Protein AF-A0A816J9H0-F1 (afdb_monomer_lite)

pLDDT: mean 76.15, std 11.32, range [44.34, 88.31]

Secondary structure (DSSP, 8-state):
----TTSPPPP-PPPGGGG--THHHHS-HHHHHHHHHHHHT--SSSS-HHHHHHHHTHHHHGGGT-------S--PPPP---

Sequence (82 aa):
MLEKPDGGKFGNYYSLRALNDSRIDKLPYSIRILLESAIRNCHEFQVKSKDVEKILDWENTSPKQVEIPFKPARVLLRVYTG

Radius of gyration: 16.07 Å; chains: 1; bounding box: 26×48×41 Å

Structure (mmCIF, N/CA/C/O backbone):
data_AF-A0A816J9H0-F1
#
_entry.id   AF-A0A816J9H0-F1
#
loop_
_atom_site.group_PDB
_atom_site.id
_atom_site.type_symbol
_atom_site.label_atom_id
_atom_site.label_alt_id
_atom_site.label_comp_id
_atom_site.label_asym_id
_atom_site.label_entity_id
_atom_site.label_seq_id
_atom_site.pdbx_PDB_ins_code
_atom_site.Cartn_x
_atom_site.Cartn_y
_atom_site.Cartn_z
_atom_site.occupancy
_atom_site.B_iso_or_equiv
_atom_site.auth_seq_id
_atom_site.auth_comp_id
_atom_site.auth_asym_id
_atom_site.auth_atom_id
_atom_site.pdbx_PDB_model_num
ATOM 1 N N . MET A 1 1 ? 5.143 -20.851 -12.944 1.00 44.34 1 MET A N 1
ATOM 2 C CA . MET A 1 1 ? 5.416 -19.863 -14.008 1.00 44.34 1 MET A CA 1
ATOM 3 C C . MET A 1 1 ? 4.397 -20.121 -15.100 1.00 44.34 1 MET A C 1
ATOM 5 O O . MET A 1 1 ? 4.228 -21.275 -15.456 1.00 44.34 1 MET A O 1
ATOM 9 N N . LEU A 1 2 ? 3.638 -19.111 -15.518 1.00 47.78 2 LEU A N 1
ATOM 10 C CA . LEU A 1 2 ? 2.735 -19.234 -16.669 1.00 47.78 2 LEU A CA 1
ATOM 11 C C . LEU A 1 2 ? 3.549 -18.852 -17.915 1.00 47.78 2 LEU A C 1
ATOM 13 O O . LEU A 1 2 ? 4.432 -18.010 -17.784 1.00 47.78 2 LEU A O 1
ATOM 17 N N . GLU A 1 3 ? 3.297 -19.465 -19.074 1.00 45.66 3 GLU A N 1
ATOM 18 C CA . GLU A 1 3 ? 3.949 -19.164 -20.368 1.00 45.66 3 GLU A CA 1
ATOM 19 C C . GLU A 1 3 ? 2.911 -18.696 -21.403 1.00 45.66 3 GLU A C 1
ATOM 21 O O . GLU A 1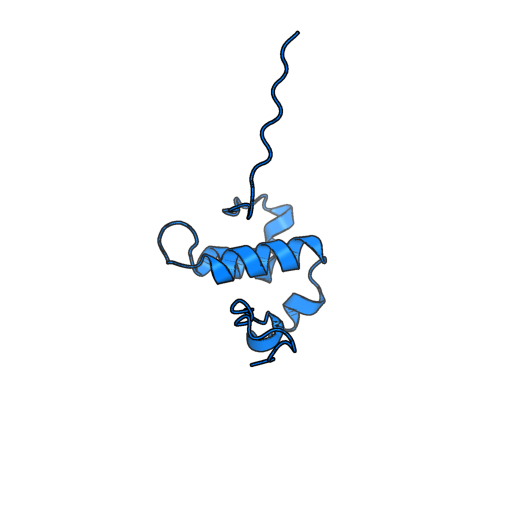 3 ? 1.803 -19.233 -21.460 1.00 45.66 3 GLU A O 1
ATOM 26 N N . LYS A 1 4 ? 3.188 -17.568 -22.084 1.00 54.25 4 LYS A N 1
ATOM 27 C CA . LYS A 1 4 ? 2.268 -16.959 -23.061 1.00 54.25 4 LYS A CA 1
ATOM 28 C C . LYS A 1 4 ? 2.465 -17.655 -24.405 1.00 54.25 4 LYS A C 1
ATOM 30 O O . LYS A 1 4 ? 3.594 -18.019 -24.717 1.00 54.25 4 LYS A O 1
ATOM 35 N N . PRO A 1 5 ? 1.432 -17.705 -25.260 1.00 61.41 5 PRO A N 1
ATOM 36 C CA . PRO A 1 5 ? 1.562 -18.234 -26.619 1.00 61.41 5 PRO A CA 1
ATOM 37 C C . PRO A 1 5 ? 2.457 -17.395 -27.560 1.00 61.41 5 PRO A C 1
ATOM 39 O O . PRO A 1 5 ? 2.675 -17.808 -28.688 1.00 61.41 5 PRO A O 1
ATOM 42 N N . ASP A 1 6 ? 2.988 -16.246 -27.118 1.00 58.44 6 ASP A N 1
ATOM 43 C CA . ASP A 1 6 ? 3.726 -15.271 -27.948 1.00 58.44 6 ASP A CA 1
ATOM 44 C C . ASP A 1 6 ? 5.233 -15.162 -27.601 1.00 58.44 6 ASP A C 1
ATOM 46 O O . ASP A 1 6 ? 5.895 -14.187 -27.932 1.00 58.44 6 ASP A O 1
ATOM 50 N N . GLY A 1 7 ? 5.809 -16.117 -26.858 1.00 56.47 7 GLY A N 1
ATOM 51 C CA . GLY A 1 7 ? 7.260 -16.148 -26.574 1.00 56.47 7 GLY A CA 1
ATOM 52 C C . GLY A 1 7 ? 7.802 -15.027 -25.665 1.00 56.47 7 GLY A C 1
ATOM 53 O O . GLY A 1 7 ? 8.975 -15.037 -25.289 1.00 56.47 7 GLY A O 1
ATOM 54 N N . GLY A 1 8 ? 6.966 -14.074 -25.247 1.00 57.28 8 GLY A N 1
ATOM 55 C CA . GLY A 1 8 ? 7.311 -13.071 -24.243 1.00 57.28 8 GLY A CA 1
ATOM 56 C C . GLY A 1 8 ? 7.309 -13.654 -22.826 1.00 57.28 8 GLY A C 1
ATOM 57 O O . GLY A 1 8 ? 6.293 -14.185 -22.370 1.00 57.28 8 GLY A O 1
ATOM 58 N N . LYS A 1 9 ? 8.424 -13.508 -22.092 1.00 57.41 9 LYS A N 1
ATOM 59 C CA . LYS A 1 9 ? 8.493 -13.847 -20.660 1.00 57.41 9 LYS A CA 1
ATOM 60 C C . LYS A 1 9 ? 7.398 -13.088 -19.906 1.00 57.41 9 LYS A C 1
ATOM 62 O O . LYS A 1 9 ? 7.331 -11.860 -19.976 1.00 57.41 9 LYS A O 1
ATOM 67 N N . PHE A 1 10 ? 6.545 -13.800 -19.170 1.00 58.53 10 PHE A N 1
ATOM 68 C CA . PHE A 1 10 ? 5.634 -13.149 -18.234 1.00 58.53 10 PHE A CA 1
ATOM 69 C C . PHE A 1 10 ? 6.451 -12.349 -17.214 1.00 58.53 10 PHE A C 1
ATOM 71 O O . PHE A 1 10 ? 7.443 -12.843 -16.681 1.00 58.53 10 PHE A O 1
ATOM 78 N N . GLY A 1 11 ? 6.038 -11.107 -16.946 1.00 57.75 11 GLY A N 1
ATOM 79 C CA . GLY A 1 11 ? 6.588 -10.349 -15.826 1.00 57.75 11 GLY A CA 1
ATOM 80 C C . GLY A 1 11 ? 6.412 -11.145 -14.532 1.00 57.75 11 GLY A C 1
ATOM 81 O O . GLY A 1 11 ? 5.396 -11.818 -14.355 1.00 57.75 11 GLY A O 1
ATOM 82 N N . ASN A 1 12 ? 7.400 -11.087 -13.639 1.00 60.59 12 ASN A N 1
ATOM 83 C CA . ASN A 1 12 ? 7.296 -11.729 -12.332 1.00 60.59 12 ASN A CA 1
ATOM 84 C C . ASN A 1 12 ? 6.107 -11.125 -11.572 1.00 60.59 12 ASN A C 1
ATOM 86 O O . ASN A 1 12 ? 6.103 -9.934 -11.256 1.00 60.59 12 ASN A O 1
ATOM 90 N N . TYR A 1 13 ? 5.090 -11.947 -11.317 1.00 60.50 13 TYR A N 1
ATOM 91 C CA . TYR A 1 13 ? 3.963 -11.601 -10.462 1.00 60.50 13 TYR A CA 1
ATOM 92 C C . TYR A 1 13 ? 4.245 -12.136 -9.060 1.00 60.50 13 TYR A C 1
ATOM 94 O O . TYR A 1 13 ? 4.453 -13.337 -8.880 1.00 60.50 13 TYR A O 1
ATOM 102 N N . TYR A 1 14 ? 4.262 -11.244 -8.074 1.00 65.19 14 TYR A N 1
ATOM 103 C CA . TYR A 1 14 ? 4.291 -11.636 -6.671 1.00 65.19 14 TYR A CA 1
ATOM 104 C C . TYR A 1 14 ? 2.856 -11.974 -6.285 1.00 65.19 14 TYR A C 1
ATOM 106 O O . TYR A 1 14 ? 1.986 -11.130 -6.388 1.00 65.19 14 TYR A O 1
ATOM 114 N N . SER A 1 15 ? 2.571 -13.224 -5.922 1.00 64.94 15 SER A N 1
ATOM 115 C CA . SER A 1 15 ? 1.229 -13.572 -5.451 1.00 64.94 15 SER A CA 1
ATOM 116 C C . SER A 1 15 ? 1.076 -13.175 -3.991 1.00 64.94 15 SER A C 1
ATOM 118 O O . SER A 1 15 ? 1.707 -13.798 -3.142 1.00 64.94 15 SER A O 1
ATOM 120 N N . LEU A 1 16 ? 0.150 -12.263 -3.674 1.00 65.94 16 LEU A N 1
ATOM 121 C CA . LEU A 1 16 ? -0.276 -12.019 -2.282 1.00 65.94 16 LEU A CA 1
ATOM 122 C C . LEU A 1 16 ? -0.686 -13.300 -1.548 1.00 65.94 16 LEU A C 1
ATOM 124 O O . LEU A 1 16 ? -0.481 -13.427 -0.347 1.00 65.94 16 LEU A O 1
ATOM 128 N N . ARG A 1 17 ? -1.238 -14.277 -2.277 1.00 63.41 17 ARG A N 1
ATOM 129 C CA . ARG A 1 17 ? -1.607 -15.589 -1.727 1.00 63.41 17 ARG A CA 1
ATOM 130 C C . ARG A 1 17 ? -0.410 -16.369 -1.181 1.00 63.41 17 ARG A C 1
ATOM 132 O O . ARG A 1 17 ? -0.602 -17.201 -0.306 1.00 63.41 17 ARG A O 1
ATOM 139 N N . ALA A 1 18 ? 0.809 -16.095 -1.653 1.00 65.44 18 ALA A N 1
ATOM 140 C CA . ALA A 1 18 ? 2.018 -16.714 -1.115 1.00 65.44 18 ALA A CA 1
ATOM 141 C C . ALA A 1 18 ? 2.333 -16.240 0.314 1.00 65.44 18 ALA A C 1
ATOM 143 O O . ALA A 1 18 ? 3.023 -16.947 1.039 1.00 65.44 18 ALA A O 1
ATOM 144 N N . LEU A 1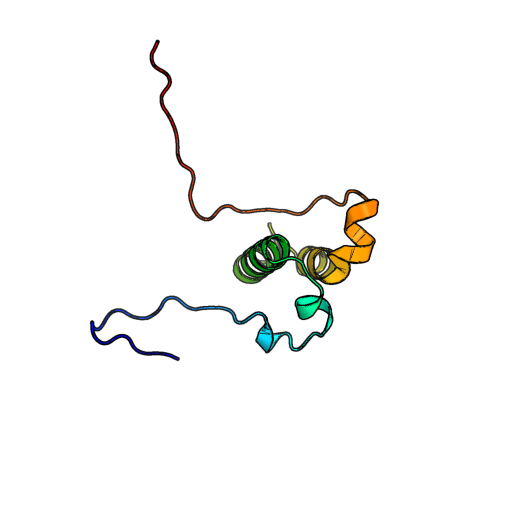 19 ? 1.797 -15.085 0.734 1.00 69.31 19 LEU A N 1
ATOM 145 C CA . LEU A 1 19 ? 1.902 -14.609 2.115 1.00 69.31 19 LEU A CA 1
ATOM 146 C C . LEU A 1 19 ? 1.019 -15.430 3.077 1.00 69.31 19 LEU A C 1
ATOM 148 O O . LEU A 1 19 ? 1.234 -15.387 4.280 1.00 69.31 19 LEU A O 1
ATOM 152 N N . ASN A 1 20 ? 0.050 -16.186 2.539 1.00 69.75 20 ASN A N 1
ATOM 153 C CA . ASN A 1 20 ? -0.834 -17.111 3.255 1.00 69.75 20 ASN A CA 1
ATOM 154 C C . ASN A 1 20 ? -1.513 -16.512 4.505 1.00 69.75 20 ASN A C 1
ATOM 156 O O . ASN A 1 20 ? -1.723 -17.201 5.501 1.00 69.75 20 ASN A O 1
ATOM 160 N N . ASP A 1 21 ? -1.846 -15.220 4.449 1.00 77.38 21 ASP A N 1
ATOM 161 C CA . ASP A 1 21 ? -2.415 -14.470 5.566 1.00 77.38 21 ASP A CA 1
ATOM 162 C C . ASP A 1 21 ? -3.900 -14.160 5.320 1.00 77.38 21 ASP A C 1
ATOM 164 O O . ASP A 1 21 ? -4.273 -13.538 4.320 1.00 77.38 21 ASP A O 1
ATOM 168 N N . SER A 1 22 ? -4.761 -14.581 6.249 1.00 79.94 22 SER A N 1
ATOM 169 C CA . SER A 1 22 ? -6.216 -14.394 6.161 1.00 79.94 22 SER A CA 1
ATOM 170 C C . SER A 1 22 ? -6.646 -12.925 6.198 1.00 79.94 22 SER A C 1
ATOM 172 O O . SER A 1 22 ? -7.762 -12.607 5.782 1.00 79.94 22 SER A O 1
ATOM 174 N N . ARG A 1 23 ? -5.787 -12.007 6.668 1.00 82.56 23 ARG A N 1
ATOM 175 C CA . ARG A 1 23 ? -6.079 -10.564 6.674 1.00 82.56 23 ARG A CA 1
ATOM 176 C C . ARG A 1 23 ? -6.205 -10.014 5.257 1.00 82.56 23 ARG A C 1
ATOM 178 O O . ARG A 1 23 ? -7.029 -9.137 5.027 1.00 82.56 23 ARG A O 1
ATOM 185 N N . ILE A 1 24 ? -5.479 -10.583 4.291 1.00 82.88 24 ILE A N 1
ATOM 186 C CA . ILE A 1 24 ? -5.496 -10.144 2.886 1.00 82.88 24 ILE A CA 1
ATOM 187 C C . ILE A 1 24 ? -6.894 -10.265 2.278 1.00 82.88 24 ILE A C 1
ATOM 189 O O . ILE A 1 24 ? -7.296 -9.418 1.478 1.00 82.88 24 ILE A O 1
ATOM 193 N N . ASP A 1 25 ? -7.652 -11.292 2.669 1.00 81.50 25 ASP A N 1
AT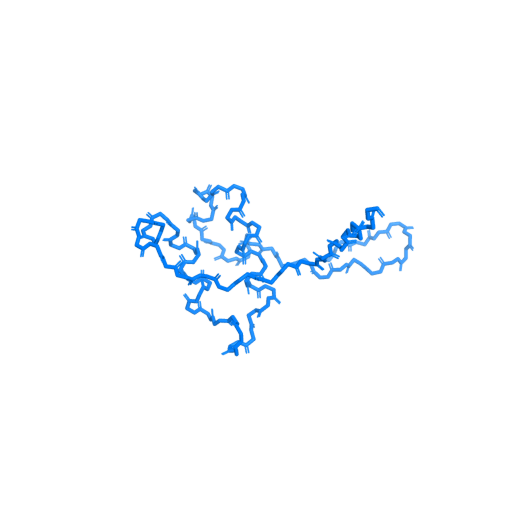OM 194 C CA . ASP A 1 25 ? -9.006 -11.488 2.158 1.00 81.50 25 ASP A CA 1
ATOM 195 C C . ASP A 1 25 ? -9.984 -10.420 2.678 1.00 81.50 25 ASP A C 1
ATOM 197 O O . ASP A 1 25 ? -10.883 -9.989 1.958 1.00 81.50 25 ASP A O 1
ATOM 201 N N . LYS A 1 26 ? -9.733 -9.882 3.874 1.00 84.44 26 LYS A N 1
ATOM 202 C CA . LYS A 1 26 ? -10.517 -8.780 4.450 1.00 84.44 26 LYS A CA 1
ATOM 203 C C . LYS A 1 26 ? -10.174 -7.413 3.853 1.00 84.44 26 LYS A C 1
ATOM 205 O O . LYS A 1 26 ? -10.957 -6.475 3.979 1.00 84.44 26 LYS A O 1
ATOM 210 N N . LEU A 1 27 ? -9.022 -7.281 3.191 1.00 85.06 27 LEU A N 1
ATOM 211 C CA . LEU A 1 27 ? -8.587 -6.003 2.631 1.00 85.06 27 LEU A CA 1
ATOM 212 C C . LEU A 1 27 ? -9.425 -5.601 1.404 1.00 85.06 27 LEU A C 1
ATOM 214 O O . LEU A 1 27 ? -9.613 -6.426 0.498 1.00 85.06 27 LEU A O 1
ATOM 218 N N . PRO A 1 28 ? -9.829 -4.318 1.293 1.00 88.31 28 PRO A N 1
ATOM 219 C CA . PRO A 1 28 ? -10.424 -3.776 0.077 1.00 88.31 28 PRO A CA 1
ATOM 220 C C . PRO A 1 28 ? -9.490 -3.936 -1.124 1.00 88.31 28 PRO A C 1
ATOM 222 O O . PRO A 1 28 ? -8.267 -3.846 -0.994 1.00 88.31 28 PRO A O 1
ATOM 225 N N . TYR A 1 29 ? -10.060 -4.087 -2.321 1.00 84.56 29 TYR A N 1
ATOM 226 C CA . TYR A 1 29 ? -9.287 -4.331 -3.544 1.00 84.56 29 TYR A CA 1
ATOM 227 C C . TYR A 1 29 ? -8.199 -3.270 -3.793 1.00 84.56 29 TYR A C 1
ATOM 229 O O . TYR A 1 29 ? -7.066 -3.609 -4.131 1.00 84.56 29 TYR A O 1
ATOM 237 N N . SER A 1 30 ? -8.499 -1.993 -3.535 1.00 86.25 30 SER A N 1
ATOM 238 C CA . SER A 1 30 ? -7.526 -0.898 -3.643 1.00 86.25 30 SER A CA 1
ATOM 239 C C . SER A 1 30 ? -6.320 -1.080 -2.713 1.00 86.25 30 SER A C 1
ATOM 241 O O . SER A 1 30 ? -5.190 -0.833 -3.127 1.00 86.25 30 SER A O 1
ATOM 243 N N . ILE A 1 31 ? -6.529 -1.568 -1.485 1.00 87.69 31 ILE A N 1
ATOM 244 C CA . ILE A 1 31 ? -5.451 -1.806 -0.512 1.00 87.69 31 ILE A CA 1
ATOM 245 C C . ILE A 1 31 ? -4.614 -3.022 -0.908 1.00 87.69 31 ILE A C 1
ATOM 247 O O . ILE A 1 31 ? -3.397 -2.996 -0.756 1.00 87.69 31 ILE A O 1
ATOM 251 N N . ARG A 1 32 ? -5.224 -4.053 -1.507 1.00 86.38 32 ARG A N 1
ATOM 252 C CA . ARG A 1 32 ? -4.478 -5.196 -2.063 1.00 86.38 32 ARG A CA 1
ATOM 253 C C . ARG A 1 32 ? -3.482 -4.746 -3.139 1.00 86.38 32 ARG A C 1
ATOM 255 O O . ARG A 1 32 ? -2.349 -5.213 -3.152 1.00 86.38 32 ARG A O 1
ATOM 262 N N . ILE A 1 33 ? -3.863 -3.792 -3.993 1.00 85.00 33 ILE A N 1
ATOM 263 C CA . ILE A 1 33 ? -2.955 -3.214 -5.001 1.00 85.00 33 ILE A CA 1
ATOM 264 C C . ILE A 1 33 ? -1.804 -2.443 -4.332 1.00 85.00 33 ILE A C 1
ATOM 266 O O . ILE A 1 33 ? -0.657 -2.537 -4.778 1.00 85.00 33 ILE A O 1
ATOM 270 N N . LEU A 1 34 ? -2.087 -1.693 -3.261 1.00 85.56 34 LEU A N 1
ATOM 271 C CA . LEU A 1 34 ? -1.049 -1.006 -2.482 1.00 85.56 34 LEU A CA 1
ATOM 272 C C . LEU A 1 34 ? -0.083 -2.005 -1.837 1.00 85.56 34 LEU A C 1
ATOM 274 O O . LEU A 1 34 ? 1.128 -1.818 -1.942 1.00 85.56 34 LEU A O 1
ATOM 278 N N . LEU A 1 35 ? -0.611 -3.076 -1.239 1.00 86.62 35 LEU A N 1
ATOM 279 C CA . LEU A 1 35 ? 0.162 -4.144 -0.609 1.00 86.62 35 LEU A CA 1
ATOM 280 C C . LEU A 1 35 ? 1.097 -4.820 -1.617 1.00 86.62 35 LEU A C 1
ATOM 282 O O . LEU A 1 35 ? 2.292 -4.934 -1.362 1.00 86.62 35 LEU A O 1
ATOM 286 N N . GLU A 1 36 ? 0.589 -5.175 -2.798 1.00 85.31 36 GLU A N 1
ATOM 287 C CA . GLU A 1 36 ? 1.402 -5.717 -3.896 1.00 85.31 36 GLU A CA 1
ATOM 288 C C . GLU A 1 36 ? 2.508 -4.757 -4.323 1.00 85.31 36 GLU A C 1
ATOM 290 O O . GLU A 1 36 ? 3.651 -5.160 -4.548 1.00 85.31 36 GLU A O 1
ATOM 295 N N . SER A 1 37 ? 2.182 -3.467 -4.450 1.00 84.31 37 SER A N 1
ATOM 296 C CA . SER A 1 37 ? 3.172 -2.460 -4.822 1.00 84.31 37 SER A CA 1
ATOM 297 C C . SER A 1 37 ? 4.249 -2.317 -3.748 1.00 84.31 37 SER A C 1
ATOM 299 O O . SER A 1 37 ? 5.428 -2.212 -4.089 1.00 84.31 37 SER A O 1
ATOM 301 N N . ALA A 1 38 ? 3.869 -2.363 -2.470 1.00 84.38 38 ALA A N 1
ATOM 302 C CA . ALA A 1 38 ? 4.794 -2.300 -1.348 1.00 84.38 38 ALA A CA 1
ATOM 303 C C . ALA A 1 38 ? 5.710 -3.530 -1.302 1.00 84.38 38 ALA A C 1
ATOM 305 O O . ALA A 1 38 ? 6.924 -3.364 -1.249 1.00 84.38 38 ALA A O 1
ATOM 306 N N . ILE A 1 39 ? 5.163 -4.744 -1.427 1.00 83.31 39 ILE A N 1
ATOM 307 C CA . ILE A 1 39 ? 5.941 -5.995 -1.460 1.00 83.31 39 ILE A CA 1
ATOM 308 C C . ILE A 1 39 ? 6.916 -5.993 -2.642 1.00 83.31 39 ILE A C 1
ATOM 310 O O . ILE A 1 39 ? 8.107 -6.243 -2.466 1.00 83.31 39 ILE A O 1
ATOM 314 N N . ARG A 1 40 ? 6.448 -5.624 -3.840 1.00 82.31 40 ARG A N 1
ATOM 315 C CA . ARG A 1 40 ? 7.284 -5.555 -5.051 1.00 82.31 40 ARG A CA 1
ATOM 316 C C . ARG A 1 40 ? 8.411 -4.523 -4.950 1.00 82.31 40 ARG A C 1
ATOM 318 O O . ARG A 1 40 ? 9.420 -4.654 -5.636 1.00 82.31 40 ARG A O 1
ATOM 325 N N . ASN A 1 41 ? 8.230 -3.477 -4.146 1.00 79.88 41 ASN A N 1
ATOM 326 C CA . ASN A 1 41 ? 9.224 -2.426 -3.940 1.00 79.88 41 ASN A CA 1
ATOM 327 C C . ASN A 1 41 ? 9.902 -2.502 -2.561 1.00 79.88 41 ASN A C 1
ATOM 329 O O . ASN A 1 41 ? 10.613 -1.558 -2.204 1.00 79.88 41 ASN A O 1
ATOM 333 N N . CYS A 1 42 ? 9.736 -3.598 -1.815 1.00 79.00 42 CYS A N 1
ATOM 334 C CA . CYS A 1 42 ? 10.331 -3.788 -0.497 1.00 79.00 42 CYS A CA 1
ATOM 335 C C . CYS A 1 42 ? 11.838 -4.038 -0.637 1.00 79.00 42 CYS A C 1
ATOM 337 O O . CYS A 1 42 ? 12.281 -5.156 -0.874 1.00 79.00 42 CYS A O 1
ATOM 339 N N . HIS A 1 43 ? 12.619 -2.967 -0.516 1.00 77.88 43 HIS A N 1
ATOM 340 C CA . HIS A 1 43 ? 14.084 -2.986 -0.606 1.00 77.88 43 HIS A CA 1
ATOM 341 C C . HIS A 1 43 ? 14.736 -2.482 0.693 1.00 77.88 43 HIS A C 1
ATOM 343 O O . HIS A 1 43 ? 15.862 -1.999 0.664 1.00 77.88 43 HIS A O 1
ATOM 349 N N . GLU A 1 44 ? 13.988 -2.470 1.806 1.00 75.31 44 GLU A N 1
ATOM 350 C CA . GLU A 1 44 ? 14.372 -1.968 3.143 1.00 75.31 44 GLU A CA 1
ATOM 351 C C . GLU A 1 44 ? 14.858 -0.504 3.222 1.00 75.31 44 GLU A C 1
ATOM 353 O O . GLU A 1 44 ? 15.095 0.021 4.310 1.00 75.31 44 GLU A O 1
ATOM 358 N N . PHE A 1 45 ? 14.924 0.194 2.088 1.00 73.56 45 PHE A N 1
ATOM 359 C CA . PHE A 1 45 ? 15.338 1.588 1.984 1.00 73.56 45 PHE A CA 1
ATOM 360 C C . PHE A 1 45 ? 14.134 2.533 1.857 1.00 73.56 45 PHE A C 1
ATOM 362 O O . PHE A 1 45 ? 13.855 3.304 2.771 1.00 73.56 45 PHE A O 1
ATOM 369 N N . GLN A 1 46 ? 13.384 2.448 0.748 1.00 70.81 46 GLN A N 1
ATOM 370 C CA . GLN A 1 46 ? 12.195 3.288 0.502 1.00 70.81 46 GLN A CA 1
ATOM 371 C C . GLN A 1 46 ? 10.894 2.668 1.023 1.00 70.81 46 GLN A C 1
ATOM 373 O O . GLN A 1 46 ? 9.998 3.385 1.452 1.00 70.81 46 GLN A O 1
ATOM 378 N N . VAL A 1 47 ? 10.787 1.341 0.964 1.00 79.50 47 VAL A N 1
ATOM 379 C CA . VAL A 1 47 ? 9.666 0.575 1.515 1.00 79.50 47 VAL A CA 1
ATOM 380 C C . VAL A 1 47 ? 10.267 -0.469 2.439 1.00 79.50 47 VAL A C 1
ATOM 382 O O . VAL A 1 47 ? 11.074 -1.292 1.992 1.00 79.50 47 VAL A O 1
ATOM 385 N N . LYS A 1 48 ? 9.920 -0.400 3.725 1.00 84.44 48 LYS A N 1
ATOM 386 C CA . LYS A 1 48 ? 10.401 -1.343 4.738 1.00 84.44 48 LYS A CA 1
ATOM 387 C C . LYS A 1 48 ? 9.375 -2.446 4.951 1.00 84.44 48 LYS A C 1
ATOM 389 O O . LYS A 1 48 ? 8.176 -2.233 4.780 1.00 84.44 48 LYS A O 1
ATOM 394 N N . SER A 1 49 ? 9.825 -3.589 5.458 1.00 82.94 49 SER A N 1
ATOM 395 C CA . SER A 1 49 ? 8.943 -4.696 5.855 1.00 82.94 49 SER A CA 1
ATOM 396 C C . SER A 1 49 ? 7.890 -4.259 6.887 1.00 82.94 49 SER A C 1
ATOM 398 O O . SER A 1 49 ? 6.760 -4.734 6.868 1.00 82.94 49 SER A O 1
ATOM 400 N N . LYS A 1 50 ? 8.217 -3.271 7.735 1.00 83.88 50 LYS A N 1
ATOM 401 C CA . LYS A 1 50 ? 7.259 -2.647 8.667 1.00 83.88 50 LYS A CA 1
ATOM 402 C C . LYS A 1 50 ? 6.114 -1.923 7.959 1.00 83.88 50 LYS A C 1
ATOM 404 O O . LYS A 1 50 ? 5.013 -1.878 8.493 1.00 83.88 50 LYS A O 1
ATOM 409 N N . ASP A 1 51 ? 6.365 -1.338 6.793 1.00 84.56 51 ASP A N 1
ATOM 410 C CA . ASP A 1 51 ? 5.330 -0.652 6.021 1.00 84.56 51 ASP A CA 1
ATOM 411 C C . ASP A 1 51 ? 4.403 -1.656 5.337 1.00 84.56 51 ASP A C 1
ATOM 413 O O . ASP A 1 51 ? 3.196 -1.440 5.305 1.00 84.56 51 ASP A O 1
ATOM 417 N N . VAL A 1 52 ? 4.936 -2.806 4.913 1.00 85.31 52 VAL A N 1
ATOM 418 C CA . VAL A 1 52 ? 4.128 -3.943 4.447 1.00 85.31 52 VAL A CA 1
ATOM 419 C C . VAL A 1 52 ? 3.206 -4.455 5.560 1.00 85.31 52 VAL A C 1
ATOM 421 O O . VAL A 1 52 ? 2.010 -4.605 5.324 1.00 85.31 52 VAL A O 1
ATOM 424 N N . GLU A 1 53 ? 3.718 -4.643 6.782 1.00 86.19 53 GLU A N 1
ATOM 425 C CA . GLU A 1 53 ? 2.902 -5.057 7.939 1.00 86.19 53 GLU A CA 1
ATOM 426 C C . GLU A 1 53 ? 1.811 -4.023 8.269 1.00 86.19 53 GLU A C 1
ATOM 428 O O . GLU A 1 53 ? 0.665 -4.390 8.508 1.00 86.19 53 GLU A O 1
ATOM 433 N N . LYS A 1 54 ? 2.119 -2.720 8.217 1.00 86.31 54 LYS A N 1
ATOM 434 C CA . LYS A 1 54 ? 1.115 -1.663 8.440 1.00 86.31 54 LYS A CA 1
ATOM 435 C C . LYS A 1 54 ? -0.014 -1.686 7.404 1.00 86.31 54 LYS A C 1
ATOM 437 O O . LYS A 1 54 ? -1.155 -1.402 7.762 1.00 86.31 54 LYS A O 1
ATOM 442 N N . ILE A 1 55 ? 0.300 -1.984 6.138 1.00 85.94 55 ILE A N 1
ATOM 443 C CA . ILE A 1 55 ? -0.703 -2.133 5.069 1.00 85.94 55 ILE A CA 1
ATOM 444 C C . ILE 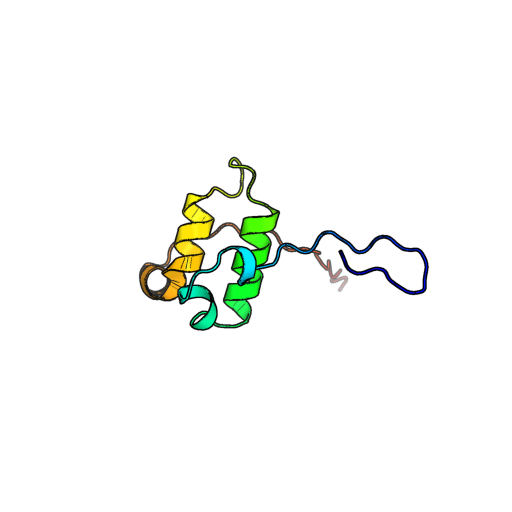A 1 55 ? -1.518 -3.413 5.280 1.00 85.94 55 ILE A C 1
ATOM 446 O O . ILE A 1 55 ? -2.720 -3.426 5.030 1.00 85.94 55 ILE A O 1
ATOM 450 N N . LEU A 1 56 ? -0.881 -4.489 5.741 1.00 86.12 56 LEU A N 1
ATOM 451 C CA . LEU A 1 56 ? -1.559 -5.745 6.056 1.00 86.12 56 LEU A CA 1
ATOM 452 C C . LEU A 1 56 ? -2.530 -5.581 7.237 1.00 86.12 56 LEU A C 1
ATOM 454 O O . LEU A 1 56 ? -3.632 -6.124 7.214 1.00 86.12 56 LEU A O 1
ATOM 458 N N . ASP A 1 57 ? -2.152 -4.769 8.223 1.00 87.88 57 ASP A N 1
ATOM 459 C CA . ASP A 1 57 ? -2.959 -4.381 9.383 1.00 87.88 57 ASP A CA 1
ATOM 460 C C . ASP A 1 57 ? -3.812 -3.118 9.123 1.00 87.88 57 ASP A C 1
ATOM 462 O O . ASP A 1 57 ? -4.058 -2.310 10.021 1.00 87.88 57 ASP A O 1
ATOM 466 N N . TRP A 1 58 ? -4.265 -2.930 7.874 1.00 85.69 58 TRP A N 1
ATOM 467 C CA . TRP A 1 58 ? -5.026 -1.752 7.432 1.00 85.69 58 TRP A CA 1
ATOM 468 C C . TRP A 1 58 ? -6.220 -1.413 8.329 1.00 85.69 58 TRP A C 1
ATOM 470 O O . TRP A 1 58 ? -6.473 -0.239 8.587 1.00 85.69 58 TRP A O 1
ATOM 480 N N . GLU A 1 59 ? -6.946 -2.416 8.832 1.00 84.56 59 GLU A N 1
ATOM 481 C CA . GLU A 1 59 ? -8.120 -2.194 9.690 1.00 84.56 59 GLU A CA 1
ATOM 482 C C . GLU A 1 59 ? -7.777 -1.393 10.959 1.00 84.56 59 GLU A C 1
ATOM 484 O O . GLU A 1 59 ? -8.564 -0.557 11.398 1.00 84.56 59 GLU A O 1
ATOM 489 N N . ASN A 1 60 ? -6.574 -1.579 11.511 1.00 84.94 60 ASN A N 1
ATOM 490 C CA . ASN A 1 60 ? -6.111 -0.884 12.713 1.00 84.94 60 ASN A CA 1
ATOM 491 C C . ASN A 1 60 ? -5.270 0.364 12.406 1.00 84.94 60 ASN A C 1
ATOM 493 O O . ASN A 1 60 ? -5.190 1.275 13.239 1.00 84.94 60 ASN A O 1
ATOM 497 N N . THR A 1 61 ? -4.600 0.413 11.251 1.00 82.88 61 THR A N 1
ATOM 498 C CA . THR A 1 61 ? -3.734 1.539 10.857 1.00 82.88 61 THR A CA 1
ATOM 499 C C . THR A 1 61 ? -4.492 2.656 10.145 1.00 82.88 61 THR A C 1
ATOM 501 O O . THR A 1 61 ? -4.124 3.822 10.305 1.00 82.88 61 THR A O 1
ATOM 504 N N . SER A 1 62 ? -5.587 2.340 9.447 1.00 80.69 62 SER A N 1
ATOM 505 C CA . SER A 1 62 ? -6.473 3.312 8.795 1.00 80.69 62 SER A CA 1
ATOM 506 C C . SER A 1 62 ? -6.968 4.425 9.739 1.00 80.69 62 SER A C 1
ATOM 508 O O . SER A 1 62 ? -6.765 5.597 9.408 1.00 80.69 62 SER A O 1
ATOM 510 N N . PRO A 1 63 ? -7.510 4.137 10.944 1.00 83.94 63 PRO A N 1
ATOM 511 C CA . PRO A 1 63 ? -7.936 5.188 11.876 1.00 83.94 63 PRO A CA 1
ATOM 512 C C . PRO A 1 63 ? -6.770 5.979 12.488 1.00 83.94 63 PRO A C 1
ATOM 514 O O . PRO A 1 63 ? -6.975 7.077 12.998 1.00 83.94 63 PRO A O 1
ATOM 517 N N . LYS A 1 64 ? -5.544 5.446 12.440 1.00 83.56 64 LYS A N 1
ATOM 518 C CA . LYS A 1 64 ? -4.336 6.086 12.985 1.00 83.56 64 LYS A CA 1
ATOM 519 C C . LYS A 1 64 ? -3.637 7.006 11.976 1.00 83.56 64 LYS A C 1
ATOM 521 O O . LYS A 1 64 ? -2.589 7.548 12.309 1.00 83.56 64 LYS A O 1
ATOM 526 N N . GLN A 1 65 ? -4.188 7.155 10.764 1.00 77.06 65 GLN A N 1
ATOM 527 C CA . GLN A 1 65 ? -3.643 7.989 9.682 1.00 77.06 65 GLN A CA 1
ATOM 528 C C . GLN A 1 65 ? -2.143 7.758 9.446 1.00 77.06 65 GLN A C 1
ATOM 530 O O . GLN A 1 65 ? -1.357 8.691 9.305 1.00 77.06 65 GLN A O 1
ATOM 535 N N . VAL A 1 66 ? -1.736 6.488 9.443 1.00 82.06 66 VAL A N 1
ATOM 536 C CA . VAL A 1 66 ? -0.329 6.126 9.277 1.00 82.06 66 VAL A CA 1
ATOM 537 C C . VAL A 1 66 ? 0.115 6.415 7.845 1.00 82.06 66 VAL A C 1
ATOM 539 O O . VAL A 1 66 ? -0.545 6.011 6.889 1.00 82.06 66 VAL A O 1
ATOM 542 N N . GLU A 1 67 ? 1.259 7.081 7.693 1.00 78.19 67 GLU A N 1
ATOM 543 C CA . GLU A 1 67 ? 1.862 7.329 6.385 1.00 78.19 67 GLU A CA 1
ATOM 544 C C . GLU A 1 67 ? 2.400 6.029 5.776 1.00 78.19 67 GLU A C 1
ATOM 546 O O . GLU A 1 67 ? 3.116 5.259 6.429 1.00 78.19 67 GLU A O 1
ATOM 551 N N . ILE A 1 68 ? 2.050 5.789 4.509 1.00 79.75 68 ILE A N 1
ATOM 552 C CA . ILE A 1 68 ? 2.432 4.592 3.757 1.00 79.75 68 ILE A CA 1
ATOM 553 C C . ILE A 1 68 ? 3.132 5.027 2.463 1.00 79.75 68 ILE A C 1
ATOM 555 O O . ILE A 1 68 ? 2.537 5.760 1.666 1.00 79.75 68 ILE A O 1
ATOM 559 N N . PRO A 1 69 ? 4.370 4.571 2.204 1.00 76.69 69 PRO A N 1
ATOM 560 C CA . PRO A 1 69 ? 5.074 4.898 0.972 1.00 76.69 69 PRO A CA 1
ATOM 561 C C . PRO A 1 69 ? 4.393 4.230 -0.232 1.00 76.69 69 PRO A C 1
ATOM 563 O O . PRO A 1 69 ? 4.312 3.005 -0.317 1.00 76.69 69 PRO A O 1
ATOM 566 N N . PHE A 1 70 ? 3.934 5.033 -1.198 1.00 79.06 70 PHE A N 1
ATOM 567 C CA . PHE A 1 70 ? 3.345 4.541 -2.446 1.00 79.06 70 PHE A CA 1
ATOM 568 C C . PHE A 1 70 ? 4.176 4.953 -3.660 1.00 79.06 70 PHE A C 1
ATOM 570 O O . PHE A 1 70 ? 4.382 6.136 -3.927 1.00 79.06 70 PHE A O 1
ATOM 577 N N . LYS A 1 71 ? 4.620 3.956 -4.432 1.00 77.31 71 LYS A N 1
ATOM 578 C CA . LYS A 1 71 ? 5.333 4.160 -5.694 1.00 77.31 71 LYS A CA 1
ATOM 579 C C . LYS A 1 71 ? 4.417 3.798 -6.868 1.00 77.31 71 LYS A C 1
ATOM 581 O O . LYS A 1 71 ? 4.176 2.604 -7.091 1.00 77.31 71 LYS A O 1
ATOM 586 N N . PRO A 1 72 ? 3.889 4.785 -7.615 1.00 78.88 72 PRO A N 1
ATOM 587 C CA . PRO A 1 72 ? 3.019 4.510 -8.750 1.00 78.88 72 PRO A CA 1
ATOM 588 C C . PRO A 1 72 ? 3.796 3.817 -9.874 1.00 78.88 72 PRO A C 1
ATOM 590 O O . PRO A 1 72 ? 4.991 4.040 -10.065 1.00 78.88 72 PRO A O 1
ATOM 593 N N . ALA A 1 73 ? 3.108 2.969 -10.640 1.00 80.56 73 ALA A N 1
ATOM 594 C CA . ALA A 1 73 ? 3.728 2.244 -11.749 1.00 80.56 73 ALA A CA 1
ATOM 595 C C . ALA A 1 73 ? 4.047 3.151 -12.949 1.00 80.56 73 ALA A C 1
ATOM 597 O O . ALA A 1 73 ? 4.994 2.880 -13.684 1.00 80.56 73 ALA A O 1
ATOM 598 N N . ARG A 1 74 ? 3.242 4.196 -13.173 1.00 84.81 74 ARG A N 1
ATOM 599 C CA . ARG A 1 74 ? 3.383 5.160 -14.272 1.00 84.81 74 ARG A CA 1
ATOM 600 C C . ARG A 1 74 ? 2.861 6.520 -13.822 1.00 84.81 74 ARG A C 1
ATOM 602 O O . ARG A 1 74 ? 1.966 6.585 -12.984 1.00 84.81 74 ARG A O 1
ATOM 609 N N . VAL A 1 75 ? 3.400 7.581 -14.411 1.00 83.50 75 VAL A N 1
ATOM 610 C CA . VAL A 1 75 ? 2.933 8.959 -14.226 1.00 83.50 75 VAL A CA 1
ATOM 611 C C . VAL A 1 75 ? 2.466 9.468 -15.583 1.00 83.50 75 VAL A C 1
ATOM 613 O O . VAL A 1 75 ? 3.193 9.352 -16.568 1.00 83.50 75 VAL A O 1
ATOM 616 N N . LEU A 1 76 ? 1.247 10.000 -15.641 1.00 84.06 76 LEU A N 1
ATOM 617 C CA . LEU A 1 76 ? 0.737 10.705 -16.812 1.00 84.06 76 LEU A CA 1
ATOM 618 C C . LEU A 1 76 ? 0.886 12.203 -16.563 1.00 84.06 76 LEU A C 1
ATOM 620 O O . LEU A 1 76 ? 0.289 12.743 -15.635 1.00 84.06 76 LEU A O 1
ATOM 624 N N . LEU A 1 77 ? 1.699 12.861 -17.385 1.00 85.06 77 LEU A N 1
ATOM 625 C CA . LEU A 1 77 ? 1.872 14.310 -17.365 1.00 85.06 77 LEU A CA 1
ATOM 626 C C . LEU A 1 77 ? 0.930 14.918 -18.403 1.00 85.06 77 LEU A C 1
ATOM 628 O O . LEU A 1 77 ? 1.052 14.636 -19.594 1.00 85.06 77 LEU A O 1
ATOM 632 N N . ARG A 1 78 ? -0.010 15.752 -17.952 1.00 85.75 78 ARG A N 1
ATOM 633 C CA . ARG A 1 78 ? -0.810 16.592 -18.846 1.00 85.75 78 ARG A CA 1
ATOM 634 C C . ARG A 1 78 ? -0.151 17.961 -18.942 1.00 85.75 78 ARG A C 1
ATOM 636 O O . ARG A 1 78 ? 0.029 18.624 -17.925 1.00 85.75 78 ARG A O 1
AT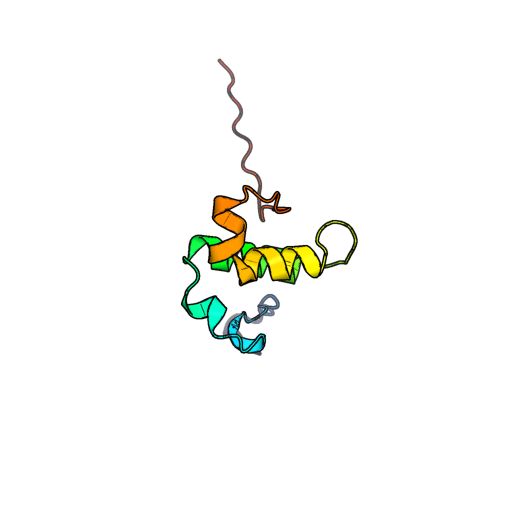OM 643 N N . VAL A 1 79 ? 0.155 18.397 -20.160 1.00 78.88 79 V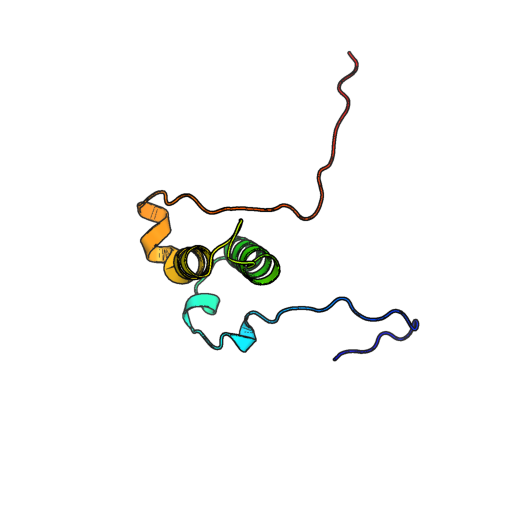AL A N 1
ATOM 644 C CA . VAL A 1 79 ? 0.460 19.804 -20.430 1.00 78.88 79 VAL A CA 1
ATOM 645 C C . VAL A 1 79 ? -0.857 20.578 -20.465 1.00 78.88 79 VAL A C 1
ATOM 647 O O . VAL A 1 79 ? -1.752 20.260 -21.246 1.00 78.88 79 VAL A O 1
ATOM 650 N N . TYR A 1 80 ? -0.977 21.577 -19.592 1.00 64.19 80 TYR A N 1
ATOM 651 C CA . TYR A 1 80 ? -1.936 22.666 -19.746 1.00 64.19 80 TYR A CA 1
ATOM 652 C C . TYR A 1 80 ? -1.191 23.825 -20.408 1.00 64.19 80 TYR A C 1
ATOM 654 O O . TYR A 1 80 ? -0.593 24.651 -19.726 1.00 64.19 80 TYR A O 1
ATOM 662 N N . THR A 1 81 ? -1.168 23.863 -21.735 1.00 66.69 81 THR A N 1
ATOM 663 C CA . THR A 1 81 ? -0.963 25.126 -22.450 1.00 66.69 81 THR A CA 1
ATOM 664 C C . THR A 1 81 ? -2.324 25.798 -22.565 1.00 66.69 81 THR A C 1
ATOM 666 O O . THR A 1 81 ? -3.272 25.163 -23.035 1.00 66.69 81 THR A O 1
ATOM 669 N N . GLY A 1 82 ? -2.416 27.018 -22.034 1.00 57.75 82 GLY A N 1
ATOM 670 C CA . GLY A 1 82 ? -3.568 27.911 -22.177 1.00 57.75 82 GLY A CA 1
ATOM 671 C C . GLY A 1 82 ? -3.541 28.667 -23.493 1.00 57.75 82 GLY A C 1
ATOM 672 O O . GLY A 1 82 ? -2.435 28.802 -24.063 1.00 57.75 82 GLY A O 1
#

InterPro domains:
  IPR006249 Aconitase/Iron-responsive element-binding protein 2 [PTHR11670] (6-82)
  IPR015931 Aconitase/3-isopropylmalate dehydratase large subunit, alpha/beta/alpha, subdomain 1/3 [G3DSA:3.30.499.10] (3-82)
  IPR036008 Aconitase, iron-sulfur domain [SSF53732] (6-81)

Organism: Brassica napus (NCBI:txid3708)

Foldseek 3Di:
DDDDPPRDDDDDQDDPCVVVDPLLVVDDPVLVVQLSQLVVPDPCPQRDVVLSVLSSVCVVNVVVVDDHRGDDPDDDDDDDDD